Protein AF-A0A484FKM6-F1 (afdb_monomer)

Foldseek 3Di:
DDDDDPDDPPPDDPPAQPFFAFDDDAQFWAGRWQFIWGWHADPPHPGTGTHTDGGLVVVVFGDDRRDTHD

Nearest PDB structures (foldseek):
  2r6g-assembly1_A  TM=3.520E-01  e=2.298E+00  Escherichia coli K-12
  8hnk-assembly1_L  TM=2.441E-01  e=4.409E+00  Homo sapiens
  4rer-assembly1_B  TM=3.307E-01  e=9.027E+00  Homo sapiens

pLDDT: mean 80.99, std 17.18, range [43.28, 94.56]

Solvent-accessible surface area (backbone atoms only — not comparable to full-atom values): 4192 Å² total; per-residue (Å²): 142,84,82,84,84,89,72,80,83,78,78,79,74,70,87,36,54,53,70,71,37,78,50,86,57,74,73,38,56,31,24,38,57,36,22,27,24,34,18,41,62,52,94,96,50,97,57,35,19,25,36,83,74,48,59,16,52,85,71,77,25,40,36,52,84,36,39,72,40,127

Organism: Colletotrichum orbiculare (strain 104-T / ATCC 96160 / CBS 514.97 / LARS 414 / MAFF 240422) (NCBI:txid1213857)

Sequence (70 aa):
MQLLSLLPFLIVTALAADQGRGCSALEALDCSGDNIVKCYVWPGRDKPTWNYVDSCFDRQLRCSAGTCVC

Structure (mmCIF, N/CA/C/O backbone):
data_AF-A0A484FKM6-F1
#
_entry.id   AF-A0A484FKM6-F1
#
loop_
_atom_site.group_PDB
_atom_site.id
_atom_site.type_symbol
_atom_site.label_atom_id
_atom_site.label_alt_id
_atom_site.label_comp_id
_atom_site.label_asym_id
_atom_site.label_entity_id
_atom_site.label_seq_id
_atom_site.pdbx_PDB_ins_code
_atom_site.Cartn_x
_atom_site.Cartn_y
_atom_site.Cartn_z
_atom_site.occupancy
_atom_site.B_iso_or_equiv
_atom_site.auth_seq_id
_atom_site.auth_comp_id
_atom_site.auth_asym_id
_atom_site.auth_atom_id
_atom_site.pdbx_PDB_model_num
ATOM 1 N N . MET A 1 1 ? 21.217 40.743 -20.227 1.00 46.81 1 MET A N 1
ATOM 2 C CA . MET A 1 1 ? 19.752 40.608 -20.386 1.00 46.81 1 MET A CA 1
ATOM 3 C C . MET A 1 1 ? 19.489 39.386 -21.251 1.00 46.81 1 MET A C 1
ATOM 5 O O . MET A 1 1 ? 19.985 39.386 -22.362 1.00 46.81 1 MET A O 1
ATOM 9 N N . GLN A 1 2 ? 18.805 38.373 -20.706 1.00 54.28 2 GLN A N 1
ATOM 10 C CA . GLN A 1 2 ? 18.155 37.194 -21.334 1.00 54.28 2 GLN A CA 1
ATOM 11 C C . GLN A 1 2 ? 18.041 36.171 -20.193 1.00 54.28 2 GLN A C 1
ATOM 13 O O . GLN A 1 2 ? 19.010 35.507 -19.855 1.00 54.28 2 GLN A O 1
ATOM 18 N N . LEU A 1 3 ? 17.062 36.270 -19.297 1.00 51.91 3 LEU A N 1
ATOM 19 C CA . LEU A 1 3 ? 15.615 36.091 -19.447 1.00 51.91 3 LEU A CA 1
ATOM 20 C C . LEU A 1 3 ? 15.213 34.689 -19.943 1.00 51.91 3 LEU A C 1
ATOM 22 O O . LEU A 1 3 ? 15.295 34.396 -21.128 1.00 51.91 3 LEU A O 1
ATOM 26 N N . LEU A 1 4 ? 14.731 33.914 -18.965 1.00 59.22 4 LEU A N 1
ATOM 27 C CA . LEU A 1 4 ? 13.737 32.840 -19.009 1.00 59.22 4 LEU A CA 1
ATOM 28 C C . LEU A 1 4 ? 13.943 31.664 -19.974 1.00 59.22 4 LEU A C 1
ATOM 30 O O . LEU A 1 4 ? 13.767 31.779 -21.180 1.00 59.22 4 LEU A O 1
ATOM 34 N N . SER A 1 5 ? 14.052 30.473 -19.381 1.00 53.81 5 SER A N 1
ATOM 35 C CA . SER A 1 5 ? 13.153 29.352 -19.699 1.00 53.81 5 SER A CA 1
ATOM 36 C C . SER A 1 5 ? 13.060 28.413 -18.492 1.00 53.81 5 SER A C 1
ATOM 38 O O . SER A 1 5 ? 13.601 27.313 -18.479 1.00 53.81 5 SER A O 1
ATOM 40 N N . LEU A 1 6 ? 12.387 28.886 -17.437 1.00 57.88 6 LEU A N 1
ATOM 41 C CA . LEU A 1 6 ? 11.791 28.013 -16.426 1.00 57.88 6 LEU A CA 1
ATOM 42 C C . LEU A 1 6 ? 10.576 27.347 -17.076 1.00 57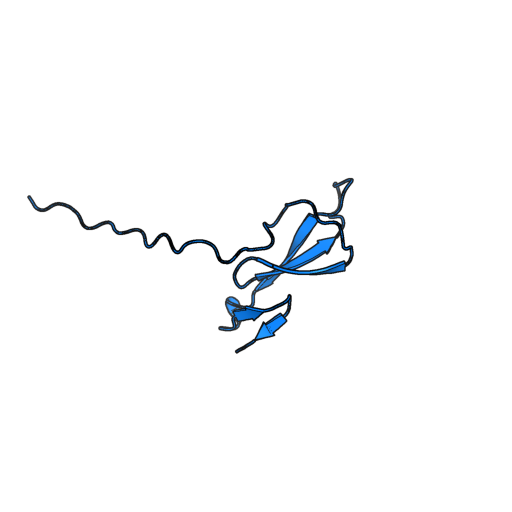.88 6 LEU A C 1
ATOM 44 O O . LEU A 1 6 ? 9.506 27.946 -17.144 1.00 57.88 6 LEU A O 1
ATOM 48 N N . LEU A 1 7 ? 10.745 26.127 -17.572 1.00 58.56 7 LEU A N 1
ATOM 49 C CA . LEU A 1 7 ? 9.626 25.238 -17.865 1.00 58.56 7 LEU A CA 1
ATOM 50 C C . LEU A 1 7 ? 9.563 24.201 -16.741 1.00 58.56 7 LEU A C 1
ATOM 52 O O . LEU A 1 7 ? 10.304 23.218 -16.785 1.00 58.56 7 LEU A O 1
ATOM 56 N N . PRO A 1 8 ? 8.721 24.398 -15.709 1.00 50.25 8 PRO A N 1
ATOM 57 C CA . PRO A 1 8 ? 8.344 23.287 -14.860 1.00 50.25 8 PRO A CA 1
ATOM 58 C C . PRO A 1 8 ? 7.496 22.357 -15.727 1.00 50.25 8 PRO A C 1
ATOM 60 O O . PRO A 1 8 ? 6.395 22.713 -16.147 1.00 50.25 8 PRO A O 1
ATOM 63 N N . PHE A 1 9 ? 8.030 21.177 -16.033 1.00 52.91 9 PHE A N 1
ATOM 64 C CA . PHE A 1 9 ? 7.239 20.070 -16.555 1.00 52.91 9 PHE A CA 1
ATOM 65 C C . PHE A 1 9 ? 6.200 19.693 -15.494 1.00 52.91 9 PHE A C 1
ATOM 67 O O . PHE A 1 9 ? 6.428 18.853 -14.628 1.00 52.91 9 PHE A O 1
ATOM 74 N N . LEU A 1 10 ? 5.052 20.362 -15.544 1.00 51.41 10 LEU A N 1
ATOM 75 C CA . LEU A 1 10 ? 3.828 19.930 -14.894 1.00 51.41 10 LEU A CA 1
ATOM 76 C C . LEU A 1 10 ? 3.298 18.749 -15.707 1.00 51.41 10 LEU A C 1
ATOM 78 O O . LEU A 1 10 ? 2.534 18.917 -16.655 1.00 51.41 10 LEU A O 1
ATOM 82 N N . ILE A 1 11 ? 3.768 17.548 -15.371 1.00 54.16 11 ILE A N 1
ATOM 83 C CA . ILE A 1 11 ? 3.194 16.311 -15.893 1.00 54.16 11 ILE A CA 1
ATOM 84 C C . ILE A 1 11 ? 1.872 16.087 -15.157 1.00 54.16 11 ILE A C 1
ATOM 86 O O . ILE A 1 11 ? 1.822 15.894 -13.944 1.00 54.16 11 ILE A O 1
ATOM 90 N N . VAL A 1 12 ? 0.796 16.182 -15.929 1.00 46.56 12 VAL A N 1
ATOM 91 C CA . VAL A 1 12 ? -0.599 16.040 -15.520 1.00 46.56 12 VAL A CA 1
ATOM 92 C C . VAL A 1 12 ? -0.894 14.580 -15.157 1.00 46.56 12 VAL A C 1
ATOM 94 O O . VAL A 1 12 ? -0.879 13.699 -16.009 1.00 46.56 12 VAL A O 1
ATOM 97 N N . THR A 1 13 ? -1.131 14.359 -13.863 1.00 44.47 13 THR A N 1
ATOM 98 C CA . THR A 1 13 ? -2.127 13.453 -13.262 1.00 44.47 13 THR A CA 1
ATOM 99 C C . THR A 1 13 ? -2.454 12.158 -14.023 1.00 44.47 13 THR A C 1
ATOM 101 O O . THR A 1 13 ? -3.478 12.060 -14.703 1.00 44.47 13 THR A O 1
ATOM 104 N N . ALA A 1 14 ? -1.674 11.101 -13.791 1.00 43.94 14 ALA A N 1
ATOM 105 C CA . ALA A 1 14 ? -2.301 9.787 -13.660 1.00 43.94 14 ALA A CA 1
ATOM 106 C C . ALA A 1 14 ? -3.203 9.864 -12.422 1.00 43.94 14 ALA A C 1
ATOM 108 O O . ALA A 1 14 ? -2.778 10.429 -11.412 1.00 43.94 14 ALA A O 1
ATOM 109 N N . LEU A 1 15 ? -4.449 9.398 -12.524 1.00 43.28 15 LEU A N 1
ATOM 110 C CA . LEU A 1 15 ? -5.444 9.449 -11.453 1.00 43.28 15 LEU A CA 1
ATOM 111 C C . LEU A 1 15 ? -4.975 8.556 -10.294 1.00 43.28 15 LEU A C 1
ATOM 113 O O . LEU A 1 15 ? -5.343 7.394 -10.185 1.00 43.28 15 LEU A O 1
ATOM 117 N N . ALA A 1 16 ? -4.068 9.103 -9.495 1.00 52.03 16 ALA A N 1
ATOM 118 C CA . ALA A 1 16 ? -3.531 8.523 -8.291 1.00 52.03 16 ALA A CA 1
ATOM 119 C C . ALA A 1 16 ? -4.681 8.359 -7.301 1.00 52.03 16 ALA A C 1
ATOM 121 O O . ALA A 1 16 ? -5.476 9.282 -7.119 1.00 52.03 16 ALA A O 1
ATOM 122 N N . ALA A 1 17 ? -4.767 7.215 -6.631 1.00 59.72 17 ALA A N 1
ATOM 123 C CA . ALA A 1 17 ? -5.476 7.145 -5.369 1.00 59.72 17 ALA A CA 1
ATOM 124 C C . ALA A 1 17 ? -4.828 8.174 -4.431 1.00 59.72 17 ALA A C 1
ATOM 126 O O . ALA A 1 17 ? -3.764 7.931 -3.870 1.00 59.72 17 ALA A O 1
ATOM 127 N N . ASP A 1 18 ? -5.434 9.361 -4.348 1.00 70.00 18 ASP A N 1
ATOM 128 C CA . ASP A 1 18 ? -4.954 10.488 -3.556 1.00 70.00 18 ASP A CA 1
ATOM 129 C C . ASP A 1 18 ? -4.658 9.994 -2.135 1.00 70.00 18 ASP A C 1
ATOM 131 O O . ASP A 1 18 ? -5.575 9.658 -1.380 1.00 70.00 18 ASP A O 1
ATOM 135 N N . GLN A 1 19 ? -3.382 9.892 -1.764 1.00 75.00 19 GLN A N 1
ATOM 136 C CA . GLN A 1 19 ? -3.005 9.482 -0.414 1.00 75.00 19 GLN A CA 1
ATOM 137 C C . GLN A 1 19 ? -3.717 10.363 0.619 1.00 75.00 19 GLN A C 1
ATOM 139 O O . GLN A 1 19 ? -3.822 11.580 0.473 1.00 75.00 19 GLN A O 1
ATOM 144 N N . GLY A 1 20 ? -4.242 9.740 1.670 1.00 77.88 20 GLY A N 1
ATOM 145 C CA . GLY A 1 20 ? -5.032 10.410 2.698 1.00 77.88 20 GLY A CA 1
ATOM 146 C C . GLY A 1 20 ? -6.487 10.690 2.312 1.00 77.88 20 GLY A C 1
ATOM 147 O O . GLY A 1 20 ? -7.257 11.105 3.181 1.00 77.88 20 GLY A O 1
ATOM 148 N N . ARG A 1 21 ? -6.906 10.423 1.068 1.00 88.19 21 ARG A N 1
ATOM 149 C CA . ARG A 1 21 ? -8.317 10.469 0.670 1.00 88.19 21 ARG A CA 1
ATOM 150 C C . ARG A 1 21 ? -9.069 9.278 1.250 1.00 88.19 21 ARG A C 1
ATOM 152 O O . ARG A 1 21 ? -8.534 8.176 1.365 1.00 88.19 21 ARG A O 1
ATOM 159 N N . GLY A 1 22 ? -10.328 9.515 1.611 1.00 89.94 22 GLY A N 1
ATOM 160 C CA . GLY A 1 22 ? -11.230 8.461 2.062 1.00 89.94 22 GLY A CA 1
ATOM 161 C C . GLY A 1 22 ? -11.402 7.376 1.000 1.00 89.94 22 GLY A C 1
ATOM 162 O O . GLY A 1 22 ? -11.510 7.673 -0.189 1.00 89.94 22 GLY A O 1
ATOM 163 N N . CYS A 1 23 ? -11.453 6.128 1.444 1.00 90.69 23 CYS A N 1
ATOM 164 C CA . CYS A 1 23 ? -11.680 4.961 0.598 1.00 90.69 23 CYS A CA 1
ATOM 165 C C . CYS A 1 23 ? -12.809 4.105 1.188 1.00 90.69 23 CYS A C 1
ATOM 167 O O . CYS A 1 23 ? -13.161 4.259 2.354 1.00 90.69 23 CYS A O 1
ATOM 169 N N . SER A 1 24 ? -13.431 3.247 0.381 1.00 90.62 24 SER A N 1
ATOM 170 C CA . SER A 1 24 ? -14.569 2.414 0.812 1.00 90.62 24 SER A CA 1
ATOM 171 C C . SER A 1 24 ? -14.263 0.915 0.821 1.00 90.62 24 SER A C 1
ATOM 173 O O . SER A 1 24 ? -14.920 0.169 1.543 1.00 90.62 24 SER A O 1
ATOM 175 N N . ALA A 1 25 ? -13.268 0.468 0.054 1.00 90.12 25 ALA A N 1
ATOM 176 C CA . ALA A 1 25 ? -12.888 -0.935 -0.059 1.00 90.12 25 ALA A CA 1
ATOM 177 C C . ALA A 1 25 ? -11.714 -1.250 0.878 1.00 90.12 25 ALA A C 1
ATOM 179 O O . ALA A 1 25 ? -10.559 -1.130 0.483 1.00 90.12 25 ALA A O 1
ATOM 180 N N . LEU A 1 26 ? -12.010 -1.620 2.12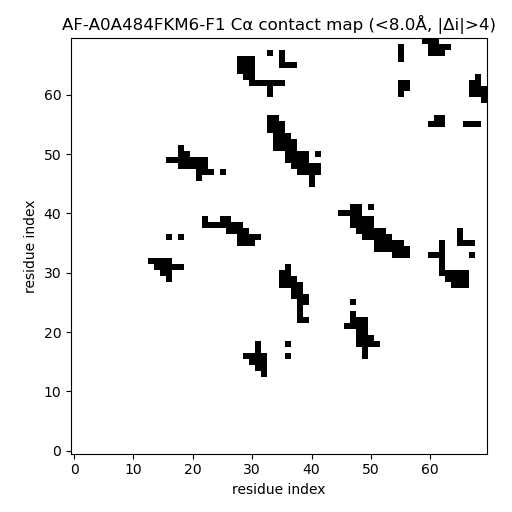8 1.00 92.50 26 LEU A N 1
ATOM 181 C CA . LEU A 1 26 ? -10.989 -2.003 3.110 1.00 92.50 26 LEU A CA 1
ATOM 182 C C . LEU A 1 26 ? -10.043 -3.072 2.553 1.00 92.50 26 LEU A C 1
ATOM 184 O O . LEU A 1 26 ? -10.464 -4.004 1.875 1.00 92.50 26 LEU A O 1
ATOM 188 N N . GLU A 1 27 ? -8.765 -2.919 2.875 1.00 92.88 27 GLU A N 1
ATOM 189 C CA . GLU A 1 27 ? -7.640 -3.748 2.453 1.00 92.88 27 GLU A CA 1
ATOM 190 C C . GLU A 1 27 ? -7.354 -3.760 0.942 1.00 92.88 27 GLU A C 1
ATOM 192 O O . GLU A 1 27 ? -6.393 -4.408 0.524 1.00 92.88 27 GLU A O 1
ATOM 197 N N . ALA A 1 28 ? -8.114 -3.018 0.126 1.00 93.38 28 ALA A N 1
ATOM 198 C CA . ALA A 1 28 ? -7.828 -2.877 -1.298 1.00 93.38 28 ALA A CA 1
ATOM 199 C C . ALA A 1 28 ? -6.471 -2.202 -1.520 1.00 93.38 28 ALA A C 1
ATOM 201 O O . ALA A 1 28 ? -6.085 -1.307 -0.764 1.00 93.38 28 ALA A O 1
ATOM 202 N N . LEU A 1 29 ? -5.774 -2.623 -2.575 1.00 93.31 29 LEU A N 1
ATOM 203 C CA . LEU A 1 29 ? -4.546 -2.003 -3.063 1.00 93.31 29 LEU A CA 1
ATOM 204 C C . LEU A 1 29 ? -4.852 -1.191 -4.318 1.00 93.31 29 LEU A C 1
ATOM 206 O O . LEU A 1 29 ? -5.670 -1.600 -5.139 1.00 93.31 29 LEU A O 1
ATOM 210 N N . ASP A 1 30 ? -4.180 -0.059 -4.461 1.00 92.75 30 ASP A N 1
ATOM 211 C CA . ASP A 1 30 ? -4.264 0.794 -5.642 1.00 92.75 30 ASP A CA 1
ATOM 212 C C . ASP A 1 30 ? -2.937 1.541 -5.843 1.00 92.75 30 ASP A C 1
ATOM 214 O O . ASP A 1 30 ? -1.983 1.366 -5.078 1.00 92.75 30 ASP A O 1
ATOM 218 N N . CYS A 1 31 ? -2.861 2.363 -6.883 1.00 91.62 31 CYS A N 1
ATOM 219 C CA . CYS A 1 31 ? -1.686 3.141 -7.233 1.00 91.62 31 CYS A CA 1
ATOM 220 C C . CYS A 1 31 ? -1.895 4.636 -6.985 1.00 91.62 31 CYS A C 1
ATOM 222 O O . CYS A 1 31 ? -2.869 5.235 -7.436 1.00 91.62 31 CYS A O 1
ATOM 224 N N . SER A 1 32 ? -0.925 5.264 -6.322 1.00 90.56 32 SER A N 1
ATOM 225 C CA . SER A 1 32 ? -0.798 6.717 -6.208 1.00 90.56 32 SER A CA 1
ATOM 226 C C . SER A 1 32 ? 0.462 7.184 -6.931 1.00 90.56 32 SER A C 1
ATOM 228 O O . SER A 1 32 ? 1.535 7.284 -6.326 1.00 90.56 32 SER A O 1
ATOM 230 N N . GLY A 1 33 ? 0.348 7.442 -8.235 1.00 88.56 33 GLY A N 1
ATOM 231 C CA . GLY A 1 33 ? 1.524 7.530 -9.103 1.00 88.56 33 GLY A CA 1
ATOM 232 C C . GLY A 1 33 ? 2.217 6.167 -9.161 1.00 88.56 33 GLY A C 1
ATOM 233 O O . GLY A 1 33 ? 1.543 5.155 -9.323 1.00 88.56 33 GLY A O 1
ATOM 234 N N . ASP A 1 34 ? 3.533 6.128 -8.948 1.00 91.62 34 ASP A N 1
ATOM 235 C CA . ASP A 1 34 ? 4.314 4.881 -8.871 1.00 91.62 34 ASP A CA 1
ATOM 236 C C . ASP A 1 34 ? 4.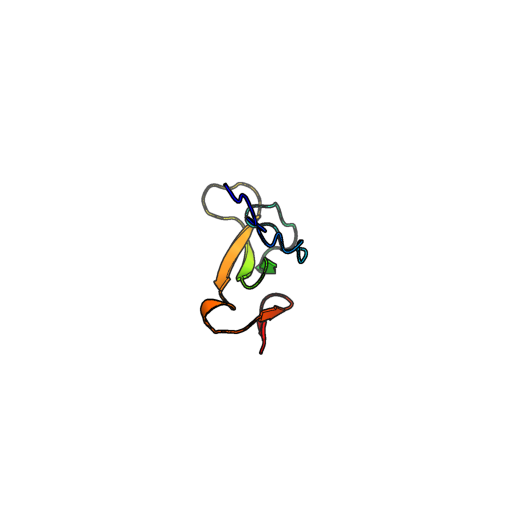385 4.280 -7.456 1.00 91.62 34 ASP A C 1
ATOM 238 O O . ASP A 1 34 ? 5.220 3.422 -7.182 1.00 91.62 34 ASP A O 1
ATOM 242 N N . ASN A 1 35 ? 3.519 4.712 -6.539 1.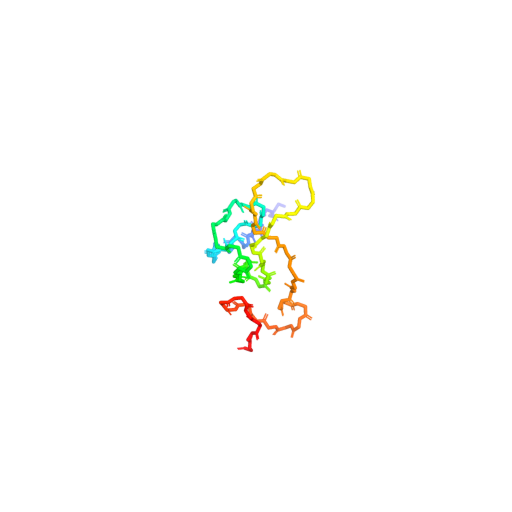00 91.25 35 ASN A N 1
ATOM 243 C CA . ASN A 1 35 ? 3.449 4.158 -5.189 1.00 91.25 35 ASN A CA 1
ATOM 244 C C . ASN A 1 35 ? 2.261 3.214 -5.048 1.00 91.25 35 ASN A C 1
ATOM 246 O O . ASN A 1 35 ? 1.161 3.540 -5.493 1.00 91.25 35 ASN A O 1
ATOM 250 N N . ILE A 1 36 ? 2.457 2.106 -4.340 1.00 93.19 36 ILE A N 1
ATOM 251 C CA . ILE A 1 36 ? 1.372 1.244 -3.883 1.00 93.19 36 ILE A CA 1
ATOM 252 C C . ILE A 1 36 ? 0.753 1.881 -2.640 1.00 93.19 36 ILE A C 1
ATOM 254 O O . ILE A 1 36 ? 1.440 2.189 -1.660 1.00 93.19 36 ILE A O 1
ATOM 258 N N . VAL A 1 37 ? -0.564 2.049 -2.671 1.00 93.44 37 VAL A N 1
ATOM 259 C CA . VAL A 1 37 ? -1.365 2.480 -1.528 1.00 93.44 37 VAL A CA 1
ATOM 260 C C . VAL A 1 37 ? -2.365 1.399 -1.151 1.00 93.44 37 VAL A C 1
ATOM 262 O O . VAL A 1 37 ? -2.836 0.648 -1.999 1.00 93.44 37 VAL A O 1
ATOM 265 N N . LYS A 1 38 ? -2.704 1.326 0.134 1.00 94.56 38 LYS A N 1
ATOM 266 C CA . LYS A 1 38 ? -3.694 0.399 0.677 1.00 94.56 38 LYS A CA 1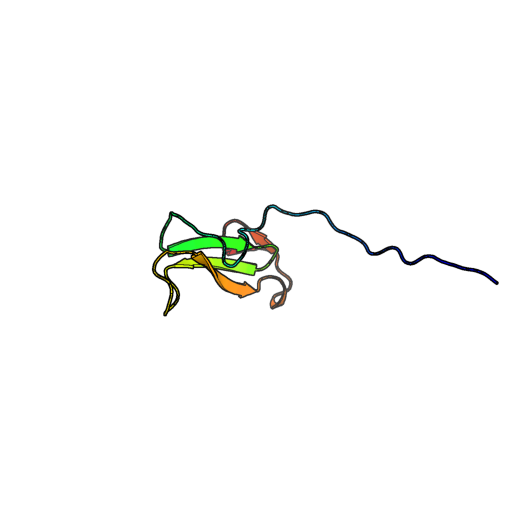
ATOM 267 C C . LYS A 1 38 ? -4.775 1.150 1.428 1.00 94.56 38 LYS A C 1
ATOM 269 O O . LYS A 1 38 ? -4.480 2.054 2.211 1.00 94.56 38 LYS A O 1
ATOM 274 N N . CYS A 1 39 ? -6.019 0.757 1.209 1.00 94.50 39 CYS A N 1
ATOM 275 C CA . CYS A 1 39 ? -7.160 1.306 1.915 1.00 94.50 39 CYS A CA 1
ATOM 276 C C . CYS A 1 39 ? -7.278 0.663 3.299 1.00 94.50 39 CYS A C 1
ATOM 278 O O . CYS A 1 39 ? -7.662 -0.494 3.415 1.00 94.50 39 CYS A O 1
ATOM 280 N N . TYR A 1 40 ? -6.967 1.394 4.364 1.00 94.25 40 TYR A N 1
ATOM 281 C CA . TYR A 1 40 ? -7.194 0.917 5.732 1.00 94.25 40 TYR A CA 1
ATOM 282 C C . TYR A 1 40 ? -7.384 2.079 6.703 1.00 94.25 40 TYR A C 1
ATOM 284 O O . TYR A 1 40 ? -7.143 3.246 6.377 1.00 94.25 40 TYR A O 1
ATOM 292 N N . VAL A 1 41 ? -7.853 1.762 7.908 1.00 94.38 41 VAL A N 1
ATOM 293 C CA . VAL A 1 41 ? -7.987 2.737 8.993 1.00 94.38 41 VAL A CA 1
ATOM 294 C C . VAL A 1 41 ? -6.628 2.893 9.672 1.00 94.38 41 VAL A C 1
ATOM 296 O O . VAL A 1 41 ? -6.187 2.010 10.405 1.00 94.38 41 VAL A O 1
ATOM 299 N N . TRP A 1 42 ? -5.943 4.006 9.407 1.00 85.50 42 TRP A N 1
ATOM 300 C CA . TRP A 1 42 ? -4.704 4.343 10.109 1.00 85.50 42 TRP A CA 1
ATOM 301 C C . TRP A 1 42 ? -5.003 4.667 11.587 1.00 85.50 42 TRP A C 1
ATOM 303 O O . TRP A 1 42 ? -6.026 5.306 11.859 1.00 85.50 42 TRP A O 1
ATOM 313 N N . PRO A 1 43 ? -4.144 4.278 12.551 1.00 87.50 43 PRO A N 1
ATOM 314 C CA . PRO A 1 43 ? -4.342 4.617 13.960 1.00 87.50 43 PRO A CA 1
ATOM 315 C C . PRO A 1 43 ? -4.607 6.116 14.172 1.00 87.50 43 PRO A C 1
ATOM 317 O O . PRO A 1 43 ? -3.826 6.963 13.742 1.00 87.50 43 PRO A O 1
ATOM 320 N N . GLY A 1 44 ? -5.719 6.450 14.832 1.00 87.31 44 GLY A N 1
ATOM 321 C CA . GLY A 1 44 ? -6.153 7.840 15.039 1.00 87.31 44 GLY A CA 1
ATOM 322 C C . GLY A 1 44 ? -7.098 8.399 13.966 1.00 87.31 44 GLY A C 1
ATOM 323 O O . GLY A 1 44 ? -7.380 9.596 13.970 1.00 87.31 44 GLY A O 1
ATOM 324 N N . ARG A 1 45 ? -7.599 7.564 13.049 1.00 85.81 45 ARG A N 1
ATOM 325 C CA . ARG A 1 45 ? -8.698 7.890 12.127 1.00 85.81 45 ARG A CA 1
ATOM 326 C C . ARG A 1 45 ? -9.939 7.070 12.471 1.00 85.81 45 ARG A C 1
ATOM 328 O O . ARG A 1 45 ? -9.829 5.901 12.820 1.00 85.81 45 ARG A O 1
ATOM 335 N N . ASP A 1 46 ? -11.113 7.650 12.238 1.00 91.38 46 ASP A N 1
ATOM 336 C CA . ASP A 1 46 ? -12.400 6.950 12.396 1.00 91.38 46 ASP A CA 1
ATOM 337 C C . ASP A 1 46 ? -12.884 6.284 11.098 1.00 91.38 46 ASP A C 1
ATOM 339 O O . ASP A 1 46 ? -13.878 5.559 11.082 1.00 91.38 46 ASP A O 1
ATOM 343 N N . LYS A 1 47 ? -12.225 6.582 9.972 1.00 92.38 47 LYS A N 1
ATOM 344 C CA . LYS A 1 47 ? -12.623 6.146 8.629 1.00 92.38 47 LYS A CA 1
ATOM 345 C C . LYS A 1 47 ? -11.405 5.687 7.828 1.00 92.38 47 LYS A C 1
ATOM 347 O O . LYS A 1 47 ? -10.319 6.236 8.027 1.00 92.38 47 LYS A O 1
ATOM 352 N N . PRO A 1 48 ? -11.573 4.715 6.916 1.00 94.00 48 PRO A N 1
ATOM 353 C CA . PRO A 1 48 ? -10.473 4.229 6.101 1.00 94.00 48 PRO A CA 1
ATOM 354 C C . PRO A 1 48 ? -10.038 5.264 5.061 1.00 94.00 48 PRO A C 1
ATOM 356 O O . PRO A 1 48 ? -10.856 5.975 4.468 1.00 94.00 48 PRO A O 1
ATOM 359 N N . THR A 1 49 ? -8.728 5.331 4.846 1.00 93.56 49 THR A N 1
ATOM 360 C CA . THR A 1 49 ? -8.084 6.197 3.855 1.00 93.56 49 THR A CA 1
ATOM 361 C C . THR A 1 49 ? -7.090 5.403 3.020 1.00 93.56 49 THR A C 1
ATOM 363 O O . THR A 1 49 ? -6.616 4.352 3.447 1.00 93.56 49 THR A O 1
ATOM 366 N N . TRP A 1 50 ? -6.763 5.895 1.827 1.00 93.00 50 TRP A N 1
ATOM 367 C CA . TRP A 1 50 ? -5.634 5.379 1.056 1.00 93.00 50 TRP A CA 1
ATOM 368 C C . TRP A 1 50 ? -4.329 5.768 1.745 1.00 93.00 50 TRP A C 1
ATOM 370 O O . TRP A 1 50 ? -4.034 6.954 1.881 1.00 93.00 50 TRP A O 1
ATOM 380 N N . ASN A 1 51 ? -3.545 4.791 2.191 1.00 91.81 51 ASN A N 1
ATOM 381 C CA . ASN A 1 51 ? -2.279 5.029 2.881 1.00 91.81 51 ASN A CA 1
ATOM 382 C C . ASN A 1 51 ? -1.133 4.356 2.124 1.00 91.81 51 ASN A C 1
AT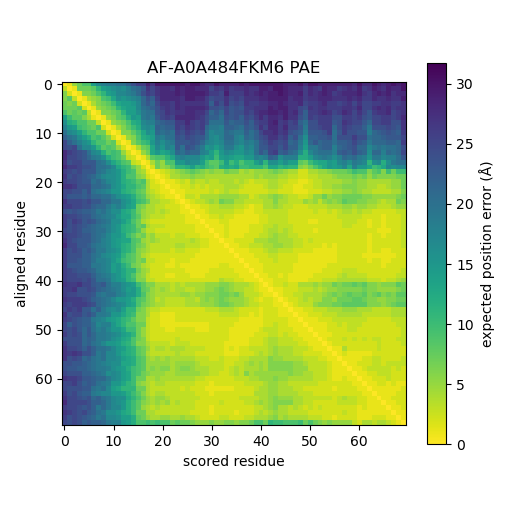OM 3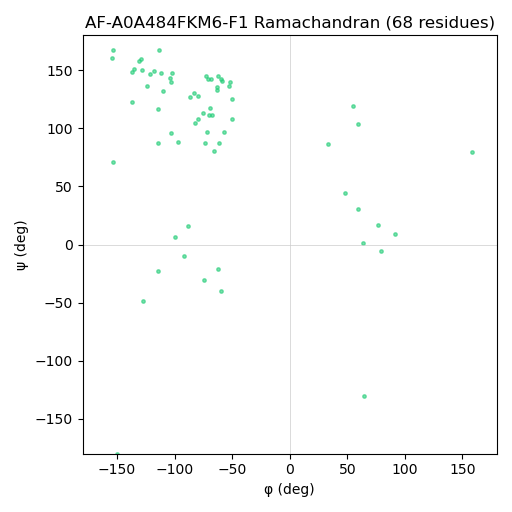84 O O . ASN A 1 51 ? -1.313 3.286 1.548 1.00 91.81 51 ASN A O 1
ATOM 388 N N . TYR A 1 52 ? 0.048 4.968 2.148 1.00 92.12 52 TYR A N 1
ATOM 389 C CA . TYR A 1 52 ? 1.248 4.433 1.506 1.00 92.12 52 TYR A CA 1
ATOM 390 C C . TYR A 1 52 ? 1.647 3.054 2.057 1.00 92.12 52 TYR A C 1
ATOM 392 O O . TYR A 1 52 ? 1.532 2.805 3.260 1.00 92.12 52 TYR A O 1
ATOM 400 N N . VAL A 1 53 ? 2.131 2.182 1.169 1.00 92.19 53 VAL A N 1
ATOM 401 C CA . VAL A 1 53 ? 2.679 0.861 1.514 1.00 92.19 53 VAL A CA 1
ATOM 402 C C . VAL A 1 53 ? 4.073 0.657 0.934 1.00 92.19 53 VAL A C 1
ATOM 404 O O . VAL A 1 5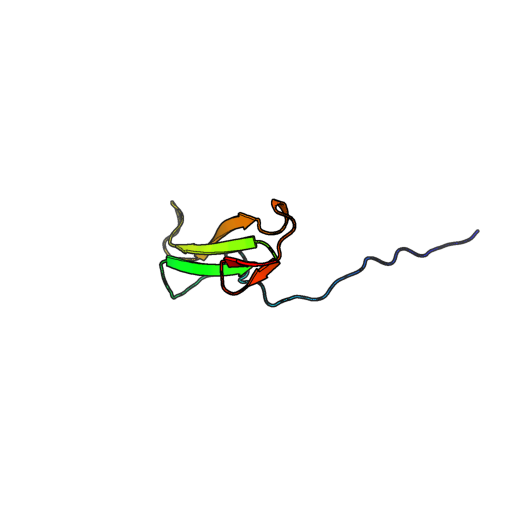3 ? 4.961 0.219 1.659 1.00 92.19 53 VAL A O 1
ATOM 407 N N . ASP A 1 54 ? 4.268 0.945 -0.353 1.00 92.50 54 ASP A N 1
ATOM 408 C CA . ASP A 1 54 ? 5.515 0.642 -1.065 1.00 92.50 54 ASP A CA 1
ATOM 409 C C . ASP A 1 54 ? 5.720 1.587 -2.260 1.00 92.50 54 ASP A C 1
ATOM 411 O O . ASP A 1 54 ? 4.760 2.183 -2.758 1.00 92.50 54 ASP A O 1
ATOM 415 N N . SER A 1 55 ? 6.957 1.695 -2.743 1.00 92.75 55 SER 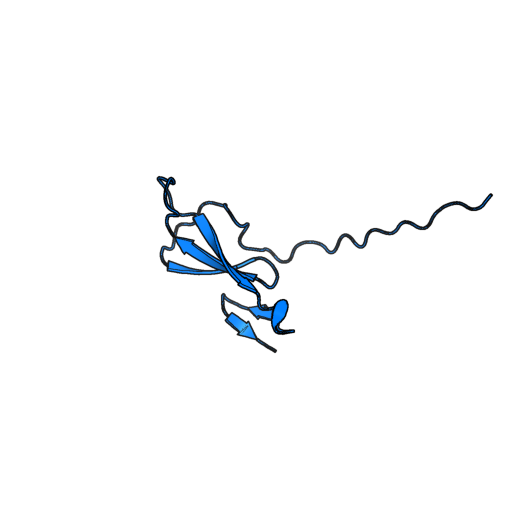A N 1
ATOM 416 C CA . SER A 1 55 ? 7.344 2.513 -3.899 1.00 92.75 55 SER A CA 1
ATOM 417 C C . SER A 1 55 ? 7.825 1.604 -5.029 1.00 92.75 55 SER A C 1
ATOM 419 O O . SER A 1 55 ? 8.837 0.910 -4.906 1.00 92.75 55 SER A O 1
ATOM 421 N N . CYS A 1 56 ? 7.117 1.613 -6.161 1.00 92.56 56 CYS A N 1
ATOM 422 C CA . CYS A 1 56 ? 7.580 0.947 -7.379 1.00 92.56 56 CYS A CA 1
ATOM 423 C C . CYS A 1 56 ? 8.704 1.739 -8.047 1.00 92.56 56 CYS A C 1
ATOM 425 O O . CYS A 1 56 ? 9.610 1.141 -8.629 1.00 92.56 56 CYS A O 1
ATOM 427 N N . PHE A 1 57 ? 8.699 3.065 -7.893 1.00 89.38 57 PHE A N 1
ATOM 428 C CA . PHE A 1 57 ? 9.743 3.937 -8.420 1.00 89.38 57 PHE A CA 1
ATOM 429 C C . PHE A 1 57 ? 11.126 3.600 -7.846 1.00 89.38 57 PHE A C 1
ATOM 431 O O . PHE A 1 57 ? 12.098 3.539 -8.598 1.00 89.38 57 PHE A O 1
ATOM 438 N N . ASP A 1 58 ? 11.211 3.282 -6.549 1.00 86.12 58 ASP A N 1
ATOM 439 C CA . ASP A 1 58 ? 12.469 2.904 -5.882 1.00 86.12 58 ASP A CA 1
ATOM 440 C C . ASP A 1 58 ? 13.074 1.618 -6.471 1.00 86.12 58 ASP A C 1
ATOM 442 O O . ASP A 1 58 ? 14.275 1.370 -6.358 1.00 86.12 58 ASP A O 1
ATOM 446 N N . ARG A 1 59 ? 12.245 0.810 -7.142 1.00 87.44 59 ARG A N 1
ATOM 447 C CA . ARG A 1 59 ? 12.632 -0.420 -7.844 1.00 87.44 59 ARG A CA 1
ATOM 448 C C . ARG A 1 59 ? 12.787 -0.229 -9.350 1.00 87.44 59 ARG A C 1
ATOM 450 O O . ARG A 1 59 ? 12.989 -1.212 -10.053 1.00 87.44 59 ARG A O 1
ATOM 457 N N . GLN A 1 60 ? 12.698 1.008 -9.842 1.00 92.38 60 GLN A N 1
ATOM 458 C CA . GLN A 1 60 ? 12.667 1.344 -11.270 1.00 92.38 60 GLN A CA 1
ATOM 459 C C . GLN A 1 60 ? 11.491 0.686 -12.021 1.00 92.38 60 GLN A C 1
ATOM 461 O O . GLN A 1 60 ? 11.596 0.386 -13.207 1.00 92.38 60 GLN A O 1
ATOM 466 N N . LEU A 1 61 ? 10.370 0.471 -11.327 1.00 92.25 61 LEU A N 1
ATOM 467 C CA . LEU A 1 61 ? 9.132 -0.120 -11.841 1.00 92.25 61 LEU A CA 1
ATOM 468 C C . LEU A 1 61 ? 7.996 0.916 -11.845 1.00 92.25 61 LEU A C 1
ATOM 470 O O . LEU A 1 61 ? 8.090 1.974 -11.218 1.00 92.25 61 LEU A O 1
ATOM 474 N N . ARG A 1 62 ? 6.890 0.593 -12.518 1.00 91.56 62 ARG A N 1
ATOM 475 C CA . ARG A 1 62 ? 5.635 1.360 -12.484 1.00 91.56 62 ARG A CA 1
ATOM 476 C C . ARG A 1 62 ? 4.614 0.687 -11.585 1.00 91.56 62 ARG A C 1
ATOM 478 O O . ARG A 1 62 ? 4.575 -0.538 -11.505 1.00 91.56 62 ARG A O 1
ATOM 485 N N . CYS A 1 63 ? 3.759 1.468 -10.931 1.00 90.81 63 CYS A N 1
ATOM 486 C CA . CYS A 1 63 ? 2.605 0.889 -10.246 1.00 90.81 63 CYS A CA 1
ATOM 487 C C . CYS A 1 63 ? 1.461 0.663 -11.244 1.00 90.81 63 CYS A C 1
ATOM 489 O O . CYS A 1 63 ? 1.076 1.571 -11.980 1.00 90.81 63 CYS A O 1
ATOM 491 N N . SER A 1 64 ? 0.890 -0.539 -11.243 1.00 92.94 64 SER A N 1
ATOM 492 C CA . SER A 1 64 ? -0.337 -0.873 -11.962 1.00 92.94 64 SER A CA 1
ATOM 493 C C . SER A 1 64 ? -1.247 -1.721 -11.075 1.00 92.94 64 SER A C 1
ATOM 495 O O . SER A 1 64 ? -0.832 -2.764 -10.568 1.00 92.94 64 SER A O 1
ATOM 497 N N . ALA A 1 65 ? -2.476 -1.247 -10.849 1.00 89.12 65 ALA A N 1
ATOM 498 C CA . ALA A 1 65 ? -3.500 -1.921 -10.043 1.00 89.12 65 ALA A CA 1
ATOM 499 C C . ALA A 1 65 ? -2.999 -2.429 -8.669 1.00 89.12 65 ALA A C 1
ATOM 501 O O . ALA A 1 65 ? -3.270 -3.562 -8.274 1.00 89.12 65 ALA A O 1
ATOM 502 N N . GLY A 1 66 ? -2.228 -1.605 -7.950 1.00 88.94 66 GLY A N 1
ATOM 503 C CA . GLY A 1 66 ? -1.694 -1.946 -6.628 1.00 88.94 66 GLY A CA 1
ATOM 504 C C . GLY A 1 66 ? -0.496 -2.903 -6.637 1.00 88.94 66 GLY A C 1
ATOM 505 O O . GLY A 1 66 ? -0.177 -3.487 -5.602 1.00 88.94 66 GLY A O 1
ATOM 506 N N . THR A 1 67 ? 0.170 -3.079 -7.781 1.00 92.56 67 THR A N 1
ATOM 507 C CA . THR A 1 67 ? 1.349 -3.947 -7.935 1.00 92.56 67 THR A CA 1
ATOM 508 C C . THR A 1 67 ? 2.452 -3.256 -8.733 1.00 92.56 67 THR A C 1
ATOM 510 O O . THR A 1 67 ? 2.164 -2.411 -9.578 1.00 92.56 67 THR A O 1
ATOM 513 N N . CYS A 1 68 ? 3.716 -3.606 -8.481 1.00 92.69 68 CYS A N 1
ATOM 514 C CA . CYS A 1 68 ? 4.833 -3.087 -9.269 1.00 92.69 68 CYS A CA 1
ATOM 515 C C . CYS A 1 68 ? 5.074 -3.946 -10.512 1.00 92.69 68 CYS A C 1
ATOM 517 O O . CYS A 1 68 ? 5.259 -5.159 -10.403 1.00 92.69 68 CYS A O 1
ATOM 519 N N . VAL A 1 69 ? 5.107 -3.301 -11.674 1.00 93.44 69 VAL A N 1
ATOM 520 C CA . VAL A 1 69 ? 5.290 -3.915 -12.994 1.00 93.44 69 VAL A CA 1
ATOM 521 C C . VAL A 1 69 ? 6.423 -3.224 -13.758 1.00 93.44 69 VAL A C 1
ATOM 523 O O . VAL A 1 69 ? 6.685 -2.040 -13.537 1.00 93.44 69 VAL A O 1
ATOM 526 N N . CYS A 1 70 ? 7.112 -3.974 -14.620 1.00 88.62 70 CYS A N 1
ATOM 527 C CA . CYS A 1 70 ? 8.221 -3.478 -15.445 1.00 88.62 70 CYS A CA 1
ATOM 528 C C . CYS A 1 70 ? 7.745 -2.604 -16.609 1.00 88.62 70 CYS A C 1
ATOM 530 O O . CYS A 1 70 ? 6.686 -2.929 -17.192 1.00 88.62 70 CYS A O 1
#

Secondary structure (DSSP, 8-state):
------------------TT-B-SSTT-EEEETTEEEEEE--TT-SS-EEEEEEESGGGT-EEETTEEE-

Mean predicted aligned error: 9.95 Å

Radius of gyration: 15.97 Å; Cα contacts (8 Å, |Δi|>4): 137; chains: 1; bounding box: 34×45×36 Å